Protein AF-A0A443PLD1-F1 (afdb_monomer)

Secondary structure (DSSP, 8-state):
-------------TTTTS-EEEEESTTEEEEEETTEEEEEEE--SS---HHHHHHHHHHHHHHHHHHHHHHHH---SEEEEEEEETTEEEEEEE--THHHHHHHHHHHHHHHHHT-TTS-TTSPP--HHHHHHHHHHHHHH-

Solvent-accessible surface area (backbone atoms only — not comparable to full-atom values): 8640 Å² total; per-residue (Å²): 136,88,82,84,82,76,75,80,76,77,71,76,62,88,69,82,65,67,51,43,38,43,31,43,46,94,38,39,47,41,30,33,41,76,94,38,77,80,44,79,46,73,64,57,96,65,95,73,60,74,70,56,55,58,50,49,51,52,53,54,59,65,42,44,60,53,53,50,58,44,61,77,74,43,88,65,45,65,42,77,63,74,36,74,58,92,93,46,41,30,27,32,34,45,62,74,62,24,62,60,52,38,52,53,53,49,48,54,56,52,49,58,48,69,68,34,90,86,52,62,87,92,59,83,91,79,53,67,69,56,56,52,49,52,53,52,42,44,76,70,36,110

Radius of gyration: 21.54 Å; Cα contacts (8 Å, |Δi|>4): 150; chains: 1; bounding box: 53×46×58 Å

Sequence (142 aa):
MEGHHDKKDHFPNPNLLKENLVRIAEYGKYSIRNDIPIYEAEVSSALKKEEAVHQHQFILHAALDIVQDLAWTTSAMFLKAVDRFNDLVVSAYVTADGIKSFFQEVHELYIKILLNPLYLPGSRITSSHFDTKVRALARKYL

InterPro domains:
  IPR006722 Trafficking protein particle complex subunit 2 [PF04628] (33-100)
  IPR006722 Trafficking protein particle complex subunit 2 [PTHR12403] (33-142)
  IPR011012 Longin-like domain superfamily [SSF64356] (33-142)

Nearest PDB structures (foldseek):
  2j3w-assembly1_C  TM=3.993E-01  e=5.120E-08  Mus musculus
  7u05-assembly1_k  TM=4.076E-01  e=5.341E-06  Saccharomyces cerevisiae
  6os9-assembly1_R  TM=2.434E-01  e=3.716E+00  Homo sapiens

Organism: NCBI:txid337451

Mean predicted aligned error: 13.28 Å

Structure (mmCIF, N/CA/C/O backbone):
data_AF-A0A443PLD1-F1
#
_entry.id   AF-A0A443PLD1-F1
#
loop_
_atom_site.group_PDB
_atom_site.id
_atom_site.type_symbol
_atom_site.label_atom_id
_atom_site.label_alt_id
_atom_site.label_comp_id
_atom_site.label_asym_id
_atom_site.label_entity_id
_atom_site.label_seq_id
_atom_site.pdbx_PDB_ins_code
_atom_site.Cartn_x
_atom_site.Cartn_y
_atom_site.Cartn_z
_atom_site.occupancy
_atom_site.B_iso_or_equiv
_atom_site.auth_seq_id
_atom_site.auth_comp_id
_atom_site.auth_asym_id
_atom_site.auth_atom_id
_atom_site.pdbx_PDB_model_num
ATOM 1 N N . MET A 1 1 ? 25.943 -35.795 5.001 1.00 42.41 1 MET A N 1
ATOM 2 C CA . MET A 1 1 ? 26.355 -34.893 3.910 1.00 42.41 1 MET A CA 1
ATOM 3 C C . MET A 1 1 ? 25.308 -33.806 3.836 1.00 42.41 1 MET A C 1
ATOM 5 O O . MET A 1 1 ? 24.183 -34.075 3.438 1.00 42.41 1 MET A O 1
ATOM 9 N N . GLU A 1 2 ? 25.661 -32.654 4.399 1.00 37.06 2 GLU A N 1
ATOM 10 C CA . GLU A 1 2 ? 24.916 -31.398 4.312 1.00 37.06 2 GLU A CA 1
ATOM 11 C C . GLU A 1 2 ? 24.764 -30.925 2.861 1.00 37.06 2 GLU A C 1
ATOM 13 O O . GLU A 1 2 ? 25.540 -31.318 1.990 1.00 37.06 2 GLU A O 1
ATOM 18 N N . GLY A 1 3 ? 23.797 -30.033 2.638 1.00 38.75 3 GLY A N 1
ATOM 19 C CA . GLY A 1 3 ? 23.617 -29.318 1.376 1.00 38.75 3 GLY A CA 1
ATOM 20 C C . GLY A 1 3 ? 22.186 -28.802 1.206 1.00 38.75 3 GLY A C 1
ATOM 21 O O . GLY A 1 3 ? 21.437 -29.336 0.403 1.00 38.75 3 GLY A O 1
ATOM 22 N N . HIS A 1 4 ? 21.707 -27.933 2.098 1.00 46.62 4 HIS A N 1
ATOM 23 C CA . HIS A 1 4 ? 21.540 -26.505 1.784 1.00 46.62 4 HIS A CA 1
ATOM 24 C C . HIS A 1 4 ? 20.529 -26.244 0.644 1.00 46.62 4 HIS A C 1
ATOM 26 O O . HIS A 1 4 ? 20.900 -25.949 -0.487 1.00 46.62 4 HIS A O 1
ATOM 32 N N . HIS A 1 5 ? 19.231 -26.327 0.956 1.00 43.91 5 HIS A N 1
ATOM 33 C CA . HIS A 1 5 ? 18.221 -25.582 0.203 1.00 43.91 5 HIS A CA 1
ATOM 34 C C . HIS A 1 5 ? 17.988 -24.265 0.936 1.00 43.91 5 HIS A C 1
ATOM 36 O O . HIS A 1 5 ? 17.290 -24.193 1.947 1.00 43.91 5 HIS A O 1
ATOM 42 N N . ASP A 1 6 ? 18.703 -23.277 0.415 1.00 43.78 6 ASP A N 1
ATOM 43 C CA . ASP A 1 6 ? 18.738 -21.870 0.763 1.00 43.78 6 ASP A CA 1
ATOM 44 C C . ASP A 1 6 ? 17.333 -21.338 1.073 1.00 43.78 6 ASP A C 1
ATOM 46 O O . ASP A 1 6 ? 16.449 -21.256 0.207 1.00 43.78 6 ASP A O 1
ATOM 50 N N . LYS A 1 7 ? 17.120 -21.018 2.353 1.00 44.50 7 LYS A N 1
ATOM 51 C CA . LYS A 1 7 ? 16.025 -20.158 2.775 1.00 44.50 7 LYS A CA 1
ATOM 52 C C . LYS A 1 7 ? 16.283 -18.846 2.055 1.00 44.50 7 LYS A C 1
ATOM 54 O O . LYS A 1 7 ? 17.270 -18.185 2.338 1.00 44.50 7 LYS A O 1
ATOM 59 N N . LYS A 1 8 ? 15.418 -18.476 1.110 1.00 41.53 8 LYS A N 1
ATOM 60 C CA . LYS A 1 8 ? 15.400 -17.101 0.617 1.00 41.53 8 LYS A CA 1
ATOM 61 C C . LYS A 1 8 ? 15.067 -16.233 1.815 1.00 41.53 8 LYS A C 1
ATOM 63 O O . LYS A 1 8 ? 13.893 -16.098 2.157 1.00 41.53 8 LYS A O 1
ATOM 68 N N . ASP A 1 9 ? 16.109 -15.726 2.458 1.00 41.91 9 ASP A N 1
ATOM 69 C CA . ASP A 1 9 ? 16.033 -14.706 3.477 1.00 41.91 9 ASP A CA 1
ATOM 70 C C . ASP A 1 9 ? 15.216 -13.571 2.874 1.00 41.91 9 ASP A C 1
ATOM 72 O O . ASP A 1 9 ? 15.643 -12.842 1.973 1.00 41.91 9 ASP A O 1
ATOM 76 N N . HIS A 1 10 ? 13.962 -13.507 3.308 1.00 48.19 10 HIS A N 1
ATOM 77 C CA . HIS A 1 10 ? 13.072 -12.407 3.025 1.00 48.19 10 HIS A CA 1
ATOM 78 C C . HIS A 1 10 ? 13.600 -11.256 3.873 1.00 48.19 10 HIS A C 1
ATOM 80 O O . HIS A 1 10 ? 13.137 -11.025 4.985 1.00 48.19 10 HIS A O 1
ATOM 86 N N . PHE A 1 11 ? 14.664 -10.606 3.396 1.00 38.00 11 PHE A N 1
ATOM 87 C CA . PHE A 1 11 ? 15.160 -9.395 4.023 1.00 38.00 11 PHE A CA 1
ATOM 88 C C . PHE A 1 11 ? 13.989 -8.416 4.074 1.00 38.00 11 PHE A C 1
ATOM 90 O O . PHE A 1 11 ? 13.444 -8.083 3.013 1.00 38.00 11 PHE A O 1
ATOM 97 N N . PRO A 1 12 ? 13.573 -7.961 5.266 1.00 44.62 12 PRO A N 1
ATOM 98 C CA . PRO A 1 12 ? 12.539 -6.963 5.337 1.00 44.62 12 PRO A CA 1
ATOM 99 C C . PRO A 1 12 ? 13.081 -5.706 4.651 1.00 44.62 12 PRO A C 1
ATOM 101 O O . PRO A 1 12 ? 14.088 -5.144 5.075 1.00 44.62 12 PRO A O 1
ATOM 104 N N . ASN A 1 13 ? 12.447 -5.277 3.557 1.00 39.28 13 ASN A N 1
ATOM 105 C CA . ASN A 1 13 ? 12.657 -3.958 2.973 1.00 39.28 13 ASN A CA 1
ATOM 106 C C . ASN A 1 13 ? 12.520 -2.887 4.080 1.00 39.28 13 ASN A C 1
ATOM 108 O O . ASN A 1 13 ? 11.411 -2.635 4.555 1.00 39.28 13 ASN A O 1
ATOM 112 N N . PRO A 1 14 ? 13.603 -2.196 4.465 1.00 41.91 14 PRO A N 1
ATOM 113 C CA . PRO A 1 14 ? 13.593 -1.248 5.581 1.00 41.91 14 PRO A CA 1
ATOM 114 C C . PRO A 1 14 ? 12.703 -0.009 5.346 1.00 41.91 14 PRO A C 1
ATOM 116 O O . PRO A 1 14 ? 12.620 0.869 6.205 1.00 41.91 14 PRO A O 1
ATOM 119 N N . ASN A 1 15 ? 12.030 0.088 4.193 1.00 40.03 15 ASN A N 1
ATOM 120 C CA . ASN A 1 15 ? 11.056 1.131 3.885 1.00 40.03 15 ASN A CA 1
ATOM 121 C C . ASN A 1 15 ? 9.586 0.720 4.093 1.00 40.03 15 ASN A C 1
ATOM 123 O O . ASN A 1 15 ? 8.743 1.610 4.125 1.00 40.03 15 ASN A O 1
ATOM 127 N N . LEU A 1 16 ? 9.263 -0.564 4.311 1.00 45.31 16 LEU A N 1
ATOM 128 C CA . LEU A 1 16 ? 7.866 -1.017 4.469 1.00 45.31 16 LEU A CA 1
ATOM 129 C C . LEU A 1 16 ? 7.216 -0.657 5.819 1.00 45.31 16 LEU A C 1
ATOM 131 O O . LEU A 1 16 ? 6.037 -0.918 6.017 1.00 45.31 16 LEU A O 1
ATOM 135 N N . LEU A 1 17 ? 7.963 -0.047 6.740 1.00 43.44 17 LEU A N 1
ATOM 136 C CA . LEU A 1 17 ? 7.485 0.294 8.085 1.00 43.44 17 LEU A CA 1
ATOM 137 C C . LEU A 1 17 ? 7.005 1.742 8.238 1.00 43.44 17 LEU A C 1
ATOM 139 O O . LEU A 1 17 ? 6.644 2.152 9.338 1.00 43.44 17 LEU A O 1
ATOM 143 N N . LYS A 1 18 ? 7.054 2.567 7.185 1.00 45.06 18 LYS A N 1
ATOM 144 C CA . LYS A 1 18 ? 7.042 4.017 7.420 1.00 45.06 18 LYS A CA 1
ATOM 145 C C . LYS A 1 18 ? 5.671 4.643 7.635 1.00 45.06 18 LYS A C 1
ATOM 147 O O . LYS A 1 18 ? 5.636 5.689 8.275 1.00 45.06 18 LYS A O 1
ATOM 152 N N . GLU A 1 19 ? 4.562 4.047 7.197 1.00 49.12 19 GLU A N 1
ATOM 153 C CA . GLU A 1 19 ? 3.220 4.614 7.404 1.00 49.12 19 GLU A CA 1
ATOM 154 C C . GLU A 1 19 ? 2.153 3.503 7.396 1.00 49.12 19 GLU A C 1
ATOM 156 O O . GLU A 1 19 ? 1.750 3.041 6.337 1.00 49.12 19 GLU A O 1
ATOM 161 N N . ASN A 1 20 ? 1.678 3.057 8.563 1.00 47.78 20 ASN A N 1
ATOM 162 C CA . ASN A 1 20 ? 0.583 2.082 8.653 1.00 47.78 20 ASN A CA 1
ATOM 163 C C . ASN A 1 20 ? -0.678 2.781 9.182 1.00 47.78 20 ASN A C 1
ATOM 165 O O . ASN A 1 20 ? -0.810 3.057 10.374 1.00 47.78 20 ASN A O 1
ATOM 169 N N . LEU A 1 21 ? -1.646 3.059 8.305 1.00 50.34 21 LEU A N 1
ATOM 170 C CA . LEU A 1 21 ? -2.937 3.618 8.706 1.00 50.34 21 LEU A CA 1
ATOM 171 C C . LEU A 1 21 ? -3.856 2.502 9.248 1.00 50.34 21 LEU A C 1
ATOM 173 O O . LEU A 1 21 ? -4.720 1.967 8.553 1.00 50.34 21 LEU A O 1
ATOM 177 N N . VAL A 1 22 ? -3.688 2.124 10.515 1.00 52.25 22 VAL A N 1
ATOM 178 C CA . VAL A 1 22 ? -4.526 1.088 11.148 1.00 52.25 22 VAL A CA 1
ATOM 179 C C . VAL A 1 22 ? -5.913 1.641 11.499 1.00 52.25 22 VAL A C 1
ATOM 181 O O . VAL A 1 22 ? -6.044 2.503 12.361 1.00 52.25 22 VAL A O 1
ATOM 184 N N . ARG A 1 23 ? -6.979 1.120 10.874 1.00 49.34 23 ARG A N 1
ATOM 185 C CA . ARG A 1 23 ? -8.367 1.558 11.106 1.00 49.34 23 ARG A CA 1
ATOM 186 C C . ARG A 1 23 ? -9.191 0.485 11.825 1.00 49.34 23 ARG A C 1
ATOM 188 O O . ARG A 1 23 ? -9.719 -0.424 11.187 1.00 49.34 23 ARG A O 1
ATOM 195 N N . ILE A 1 24 ? -9.438 0.661 13.119 1.00 50.22 24 ILE A N 1
ATOM 196 C CA . ILE A 1 24 ? -10.399 -0.184 13.848 1.00 50.22 24 ILE A CA 1
ATOM 197 C C . ILE A 1 24 ? -11.853 0.060 13.391 1.00 50.22 24 ILE A C 1
ATOM 199 O O . ILE A 1 24 ? -12.203 1.124 12.882 1.00 50.22 24 ILE A O 1
ATOM 203 N N . ALA A 1 25 ? -12.680 -0.989 13.489 1.00 41.31 25 ALA A N 1
ATOM 204 C CA . ALA A 1 25 ? -14.092 -1.039 13.112 1.00 41.31 25 ALA A CA 1
ATOM 205 C C . ALA A 1 25 ? -14.950 0.096 13.667 1.00 41.31 25 ALA A C 1
ATOM 207 O O . ALA A 1 25 ? -14.651 0.642 14.722 1.00 41.31 25 ALA A O 1
ATOM 208 N N . GLU A 1 26 ? -16.037 0.344 12.918 1.00 44.97 26 GLU A N 1
ATOM 209 C CA . GLU A 1 26 ? -17.290 1.104 13.134 1.00 44.97 26 GLU A CA 1
ATOM 210 C C . GLU A 1 26 ? -17.291 2.388 13.982 1.00 44.97 26 GLU A C 1
ATOM 212 O O . GLU A 1 26 ? -17.991 3.327 13.614 1.00 44.97 26 GLU A O 1
ATOM 217 N N . TYR A 1 27 ? -16.491 2.488 15.038 1.00 50.66 27 TYR A N 1
ATOM 218 C CA . TYR A 1 27 ? -16.567 3.511 16.071 1.00 50.66 27 TYR A CA 1
ATOM 219 C C . TYR A 1 27 ? -15.258 4.270 16.313 1.00 50.66 27 TYR A C 1
ATOM 221 O O . TYR A 1 27 ? -15.294 5.233 17.066 1.00 50.66 27 TYR A O 1
ATOM 229 N N . GLY A 1 28 ? -14.126 3.908 15.695 1.00 56.59 28 GLY A N 1
ATOM 230 C CA . GLY A 1 28 ? -12.839 4.581 15.929 1.00 56.59 28 GLY A CA 1
ATOM 231 C C . GLY A 1 28 ? -11.960 4.685 14.681 1.00 56.59 28 GLY A C 1
ATOM 232 O O . GLY A 1 28 ? -11.801 3.721 13.941 1.00 56.59 28 GLY A O 1
ATOM 233 N N . LYS A 1 29 ? -11.375 5.854 14.411 1.00 61.84 29 LYS A N 1
ATOM 234 C CA . LYS A 1 29 ? -10.354 6.043 13.369 1.00 61.84 29 LYS A CA 1
ATOM 235 C C . LYS A 1 29 ? -9.024 6.339 14.037 1.00 61.84 29 LYS A C 1
ATOM 237 O O . LYS A 1 29 ? -8.911 7.351 14.718 1.00 61.84 29 LYS A O 1
ATOM 242 N N . TYR A 1 30 ? -8.038 5.492 13.778 1.00 65.75 30 TYR A N 1
ATOM 243 C CA . TYR A 1 30 ? -6.684 5.657 14.278 1.00 65.75 30 TYR A CA 1
ATOM 244 C C . TYR A 1 30 ? -5.725 5.773 13.094 1.00 65.75 30 TYR A C 1
ATOM 246 O O . TYR A 1 30 ? -5.963 5.231 12.014 1.00 65.75 30 TYR A O 1
ATOM 254 N N . SER A 1 31 ? -4.672 6.557 13.265 1.00 61.62 31 SER A N 1
ATOM 255 C CA . SER A 1 31 ? -3.571 6.640 12.315 1.00 61.62 31 SER A CA 1
ATOM 256 C C . SER A 1 31 ? -2.291 6.451 13.090 1.00 61.62 31 SER A C 1
ATOM 258 O O . SER A 1 31 ? -2.073 7.178 14.054 1.00 61.62 31 SER A O 1
ATOM 260 N N . ILE A 1 32 ? -1.450 5.507 12.676 1.00 66.69 32 ILE A N 1
ATOM 261 C CA . ILE A 1 32 ? -0.221 5.164 13.387 1.00 66.69 32 ILE A CA 1
ATOM 262 C C . ILE A 1 32 ? 0.965 5.401 12.452 1.00 66.69 32 ILE A C 1
ATOM 264 O O . ILE A 1 32 ? 0.948 5.052 11.273 1.00 66.69 32 ILE A O 1
ATOM 268 N N . ARG A 1 33 ? 2.012 6.036 12.972 1.00 64.62 33 ARG A N 1
ATOM 269 C CA . ARG A 1 33 ? 3.286 6.202 12.272 1.00 64.62 33 ARG A CA 1
ATOM 270 C C . ARG A 1 33 ? 4.403 5.841 13.237 1.00 64.62 33 ARG A C 1
ATOM 272 O O . ARG A 1 33 ? 4.521 6.484 14.272 1.00 64.62 33 ARG A O 1
ATOM 279 N N . ASN A 1 34 ? 5.233 4.861 12.877 1.00 67.50 34 ASN A N 1
ATOM 280 C CA . ASN A 1 34 ? 6.319 4.357 13.729 1.00 67.50 34 ASN A CA 1
ATOM 281 C C . ASN A 1 34 ? 5.830 4.019 15.151 1.00 67.50 34 ASN A C 1
ATOM 283 O O . ASN A 1 34 ? 6.360 4.550 16.122 1.00 67.50 34 ASN A O 1
ATOM 287 N N . ASP A 1 35 ? 4.755 3.234 15.254 1.00 67.06 35 ASP A N 1
ATOM 288 C CA . ASP A 1 35 ? 4.121 2.826 16.522 1.00 67.06 35 ASP A CA 1
ATOM 289 C C . ASP A 1 35 ? 3.549 3.972 17.379 1.00 67.06 35 ASP A C 1
ATOM 291 O O . ASP A 1 35 ? 3.055 3.748 18.483 1.00 67.06 35 ASP A O 1
ATOM 295 N N . ILE A 1 36 ? 3.553 5.204 16.860 1.00 69.44 36 ILE A N 1
ATOM 296 C CA . ILE A 1 36 ? 3.002 6.384 17.525 1.00 69.44 36 ILE A CA 1
ATOM 297 C C . ILE A 1 36 ? 1.645 6.718 16.890 1.00 69.44 36 ILE A C 1
ATOM 299 O O . ILE A 1 36 ? 1.586 6.949 15.674 1.00 69.44 36 ILE A O 1
ATOM 303 N N . PRO A 1 37 ? 0.548 6.781 17.666 1.00 69.31 37 PRO A N 1
ATOM 304 C CA . PRO A 1 37 ? -0.721 7.283 17.160 1.00 69.31 37 PRO A CA 1
ATOM 305 C C . PRO A 1 37 ? -0.591 8.778 16.835 1.00 69.31 37 PRO A C 1
ATOM 307 O O . PRO A 1 37 ? -0.219 9.591 17.678 1.00 69.31 37 PRO A O 1
ATOM 310 N N . ILE A 1 38 ? -0.877 9.145 15.587 1.00 72.44 38 ILE A N 1
ATOM 311 C CA . ILE A 1 38 ? -0.833 10.529 15.087 1.00 72.44 38 ILE A CA 1
ATOM 312 C C . ILE A 1 38 ? -2.226 11.153 14.944 1.00 72.44 38 ILE A C 1
ATOM 314 O O . ILE A 1 38 ? -2.344 12.365 14.785 1.00 72.44 38 ILE A O 1
ATOM 318 N N . TYR A 1 39 ? -3.279 10.335 14.970 1.00 73.38 39 TYR A N 1
ATOM 319 C CA . TYR A 1 39 ? -4.667 10.787 14.950 1.00 73.38 39 TYR A CA 1
ATOM 320 C C . TYR A 1 39 ? -5.570 9.725 15.564 1.00 73.38 39 TYR A C 1
ATOM 322 O O . TYR A 1 39 ? -5.427 8.545 15.241 1.00 73.38 39 TYR A O 1
ATOM 330 N N . GLU A 1 40 ? -6.522 10.167 16.380 1.00 73.00 40 GLU A N 1
ATOM 331 C CA . GLU A 1 40 ? -7.545 9.335 17.004 1.00 73.00 40 GLU A CA 1
ATOM 332 C C . GLU A 1 40 ? -8.885 10.069 16.930 1.00 73.00 40 GLU A C 1
ATOM 334 O O . GLU A 1 40 ? -8.966 11.264 17.222 1.00 73.00 40 GLU A O 1
ATOM 339 N N . ALA A 1 41 ? -9.943 9.377 16.521 1.00 73.19 41 ALA A N 1
ATOM 340 C CA . ALA A 1 41 ? -11.294 9.918 16.570 1.00 73.19 41 ALA A CA 1
ATOM 341 C C . ALA A 1 41 ? -12.314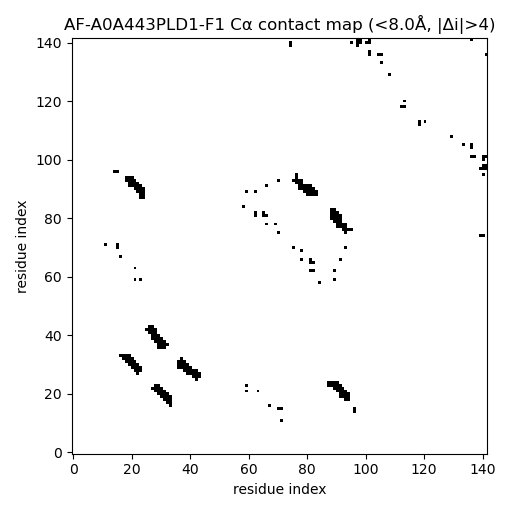 8.822 16.830 1.00 73.19 41 ALA A C 1
ATOM 343 O O . ALA A 1 41 ? -12.364 7.835 16.096 1.00 73.19 41 ALA A O 1
ATOM 344 N N . GLU A 1 42 ? -13.178 9.039 17.815 1.00 72.75 42 GLU A N 1
ATOM 345 C CA . GLU A 1 42 ? -14.324 8.178 18.069 1.00 72.75 42 GLU A CA 1
ATOM 346 C C . GLU A 1 42 ? -15.547 8.672 17.285 1.00 72.75 42 GLU A C 1
ATOM 348 O O . GLU A 1 42 ? -15.926 9.841 17.324 1.00 72.75 42 GLU A O 1
ATOM 353 N N . VAL A 1 43 ? -16.175 7.762 16.548 1.00 66.94 43 VAL A N 1
ATOM 354 C CA . VAL A 1 43 ? -17.412 7.953 15.783 1.00 66.94 43 VAL A CA 1
ATOM 355 C C . VAL A 1 43 ? -18.545 7.224 16.510 1.00 66.94 43 VAL A C 1
ATOM 357 O O . VAL A 1 43 ? -19.313 6.468 15.922 1.00 66.94 43 VAL A O 1
ATOM 360 N N . SER A 1 44 ? -18.625 7.399 17.828 1.00 59.16 44 SER A N 1
ATOM 361 C CA . SER A 1 44 ? -19.724 6.878 18.636 1.00 59.16 44 SER A CA 1
ATOM 362 C C . SER A 1 44 ? -20.448 8.030 19.326 1.00 59.16 44 SER A C 1
ATOM 364 O O . SER A 1 44 ? -19.829 8.956 19.841 1.00 59.16 44 SER A O 1
ATOM 366 N N . SER A 1 45 ? -21.779 7.984 19.328 1.00 52.81 45 SER A N 1
ATOM 367 C CA . SER A 1 45 ? -22.625 8.940 20.052 1.00 52.81 45 SER A CA 1
ATOM 368 C C . SER A 1 45 ? -22.702 8.644 21.555 1.00 52.81 45 SER A C 1
ATOM 370 O O . SER A 1 45 ? -23.411 9.337 22.282 1.00 52.81 45 SER A O 1
ATOM 372 N N . ALA A 1 46 ? -22.040 7.582 22.022 1.00 54.00 46 ALA A N 1
ATOM 373 C CA . ALA A 1 46 ? -22.108 7.132 23.399 1.00 54.00 46 ALA A CA 1
ATOM 374 C C . ALA A 1 46 ? -20.928 7.708 24.181 1.00 54.00 46 ALA A C 1
ATOM 376 O O . ALA A 1 46 ? -19.779 7.385 23.903 1.00 54.00 46 ALA A O 1
ATOM 377 N N . LEU A 1 47 ? -21.233 8.530 25.188 1.00 52.12 47 LEU A N 1
ATOM 378 C CA . LEU A 1 47 ? -20.296 8.957 26.227 1.00 52.12 47 LEU A CA 1
ATOM 379 C C . LEU A 1 47 ? -19.653 7.711 26.860 1.00 52.12 47 LEU A C 1
ATOM 381 O O . LEU A 1 47 ? -20.248 7.098 27.749 1.00 52.12 47 LEU A O 1
ATOM 385 N N . LYS A 1 48 ? -18.475 7.290 26.396 1.00 54.91 48 LYS A N 1
ATOM 386 C CA . LYS A 1 48 ? -17.730 6.187 27.007 1.00 54.91 48 LYS A CA 1
ATOM 387 C C . LYS A 1 48 ? -16.471 6.710 27.692 1.00 54.91 48 LYS A C 1
ATOM 389 O O . LYS A 1 48 ? -15.770 7.578 27.193 1.00 54.91 48 LYS A O 1
ATOM 394 N N . LYS A 1 49 ? -16.301 6.199 28.913 1.00 58.88 49 LYS A N 1
ATOM 395 C CA . LYS A 1 49 ? -15.286 6.521 29.924 1.00 58.88 49 LYS A CA 1
ATOM 396 C C . LYS A 1 49 ? -13.863 6.305 29.396 1.00 58.88 49 LYS A C 1
ATOM 398 O O . LYS A 1 49 ? -13.657 5.380 28.618 1.00 58.88 49 LYS A O 1
ATOM 403 N N . GLU A 1 50 ? -12.897 7.057 29.937 1.00 62.34 50 GLU A N 1
ATOM 404 C CA . GLU A 1 50 ? -11.434 6.896 29.744 1.00 62.34 50 GLU A CA 1
ATOM 405 C C . GLU A 1 50 ? -10.950 5.434 29.733 1.00 62.34 50 GLU A C 1
ATOM 407 O O . GLU A 1 50 ? -10.033 5.079 29.002 1.00 62.34 50 GLU A O 1
ATOM 412 N N . GLU A 1 51 ? -11.597 4.557 30.499 1.00 62.78 51 GLU A N 1
ATOM 413 C CA . GLU A 1 51 ? -11.285 3.126 30.572 1.00 62.78 51 GLU A CA 1
ATOM 414 C C . GLU A 1 51 ? -11.393 2.402 29.213 1.00 62.78 51 GLU A C 1
ATOM 416 O O . GLU A 1 51 ? -10.596 1.511 28.918 1.00 62.78 51 GLU A O 1
ATOM 421 N N . ALA A 1 52 ? -12.318 2.827 28.342 1.00 70.06 52 ALA A N 1
ATOM 422 C CA . ALA A 1 52 ? -12.449 2.284 26.989 1.00 70.06 52 ALA A CA 1
ATOM 423 C C . ALA A 1 52 ? -11.271 2.687 26.089 1.00 70.06 52 ALA A C 1
ATOM 425 O O . ALA A 1 52 ? -10.862 1.908 25.232 1.00 70.06 52 ALA A O 1
ATOM 426 N N . VAL A 1 53 ? -10.683 3.867 26.313 1.00 72.12 53 VAL A N 1
ATOM 427 C CA . VAL A 1 53 ? -9.550 4.372 25.525 1.00 72.12 53 VAL A CA 1
ATOM 428 C C . VAL A 1 53 ? -8.320 3.494 25.740 1.00 72.12 53 VAL A C 1
ATOM 430 O O . VAL A 1 53 ? -7.701 3.052 24.774 1.00 72.12 53 VAL A O 1
ATOM 433 N N . HIS A 1 54 ? -8.007 3.154 26.993 1.00 77.38 54 HIS A N 1
ATOM 434 C CA . HIS A 1 54 ? -6.889 2.258 27.306 1.00 77.38 54 HIS A CA 1
ATOM 435 C C . HIS A 1 54 ? -7.092 0.852 26.736 1.00 77.38 54 HIS A C 1
ATOM 437 O O . HIS A 1 54 ? -6.148 0.232 26.242 1.00 77.38 54 HIS A O 1
ATOM 443 N N . GLN A 1 55 ? -8.332 0.361 26.749 1.00 82.38 55 GLN A N 1
ATOM 444 C CA . GLN A 1 55 ? -8.667 -0.916 26.133 1.00 82.38 55 GLN A CA 1
ATOM 445 C C . GLN A 1 55 ? -8.472 -0.879 24.610 1.00 82.38 55 GLN A C 1
ATOM 447 O O . GLN A 1 55 ? -7.873 -1.797 24.050 1.00 82.38 55 GLN A O 1
ATOM 452 N N . HIS A 1 56 ? -8.936 0.178 23.938 1.00 78.44 56 HIS A N 1
ATOM 453 C CA . HIS A 1 56 ? -8.732 0.352 22.500 1.00 78.44 56 HIS A CA 1
ATOM 454 C C . HIS A 1 56 ? -7.246 0.429 22.151 1.00 78.44 56 HIS A C 1
ATOM 456 O O . HIS A 1 56 ? -6.815 -0.226 21.205 1.00 78.44 56 HIS A O 1
ATOM 462 N N . GLN A 1 57 ? -6.455 1.161 22.939 1.00 78.88 57 GLN A N 1
ATOM 463 C CA . GLN A 1 57 ? -5.009 1.260 22.754 1.00 78.88 57 GLN A CA 1
ATOM 464 C C . GLN A 1 57 ? -4.327 -0.112 22.836 1.00 78.88 57 GLN A C 1
ATOM 466 O O . GLN A 1 57 ? -3.485 -0.430 21.998 1.00 78.88 57 GLN A O 1
ATOM 471 N N . PHE A 1 58 ? -4.717 -0.948 23.801 1.00 84.69 58 PHE A N 1
ATOM 472 C CA . PHE A 1 58 ? -4.180 -2.302 23.930 1.00 84.69 58 PHE A CA 1
ATOM 473 C C . PHE A 1 58 ? -4.528 -3.180 22.719 1.00 84.69 58 PHE A C 1
ATOM 475 O O . PHE A 1 58 ? -3.653 -3.842 22.165 1.00 84.69 58 PHE A O 1
ATOM 482 N N . ILE A 1 59 ? -5.788 -3.144 22.270 1.00 85.19 59 ILE A N 1
ATOM 483 C CA . ILE A 1 59 ? -6.249 -3.912 21.102 1.00 85.19 59 ILE A CA 1
ATOM 484 C C . ILE A 1 59 ? -5.528 -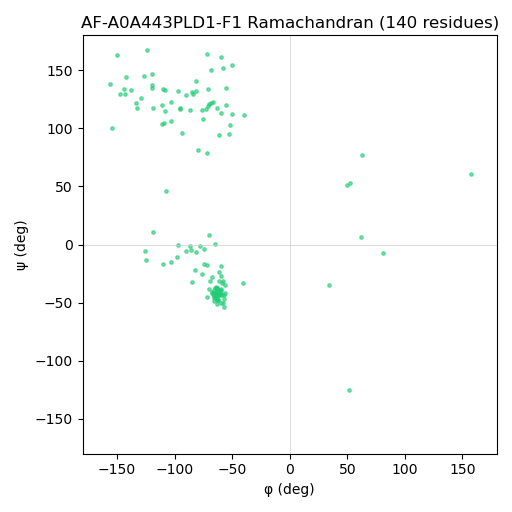3.448 19.826 1.00 85.19 59 ILE A C 1
ATOM 486 O O . ILE A 1 59 ? -5.086 -4.277 19.036 1.00 85.19 59 ILE A O 1
ATOM 490 N N . LEU A 1 60 ? -5.368 -2.132 19.635 1.00 80.25 60 LEU A N 1
ATOM 491 C CA . LEU A 1 60 ? -4.618 -1.555 18.512 1.00 80.25 60 LEU A CA 1
ATOM 492 C C . LEU A 1 60 ? -3.181 -2.060 18.477 1.00 80.25 60 LEU A C 1
ATOM 494 O O . LEU A 1 60 ? -2.691 -2.440 17.417 1.00 80.25 60 LEU A O 1
ATOM 498 N N . HIS A 1 61 ? -2.519 -2.041 19.632 1.00 80.81 61 HIS A N 1
ATOM 499 C CA . HIS A 1 61 ? -1.127 -2.444 19.739 1.00 80.81 61 HIS A CA 1
ATOM 500 C C . HIS A 1 61 ? -0.958 -3.941 19.458 1.00 80.81 61 HIS A C 1
ATOM 502 O O . HIS A 1 61 ? -0.082 -4.316 18.689 1.00 80.81 61 HIS A O 1
ATOM 508 N N . ALA A 1 62 ? -1.847 -4.786 19.991 1.00 86.81 62 ALA A N 1
ATOM 509 C CA . ALA A 1 62 ? -1.826 -6.227 19.738 1.00 86.81 62 ALA A CA 1
ATOM 510 C C . ALA A 1 62 ? -2.071 -6.579 18.258 1.00 86.81 62 ALA A C 1
ATOM 512 O O . ALA A 1 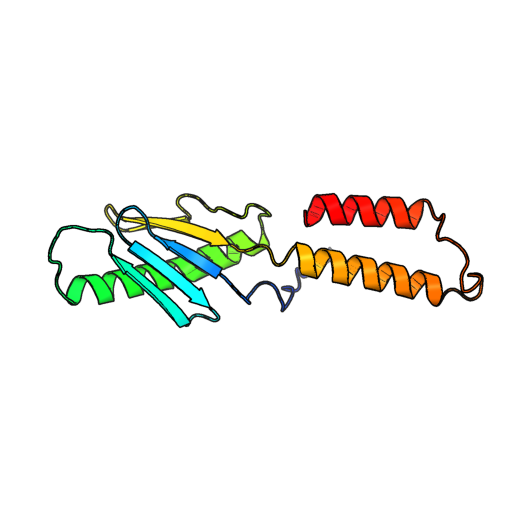62 ? -1.448 -7.493 17.722 1.00 86.81 62 ALA A O 1
ATOM 513 N N . ALA A 1 63 ? -2.947 -5.837 17.576 1.00 85.31 63 ALA A N 1
ATOM 514 C CA . ALA A 1 63 ? -3.238 -6.067 16.164 1.00 85.31 63 ALA A CA 1
ATOM 515 C C . ALA A 1 63 ? -2.119 -5.586 15.219 1.00 85.31 63 ALA A C 1
ATOM 517 O O . ALA A 1 63 ? -2.102 -5.974 14.048 1.00 85.31 63 ALA A O 1
ATOM 518 N N . LEU A 1 64 ? -1.198 -4.738 15.692 1.00 81.88 64 LEU A N 1
ATOM 519 C CA . LEU A 1 64 ? -0.170 -4.125 14.851 1.00 81.88 64 LEU A CA 1
ATOM 520 C C . LEU A 1 64 ? 0.824 -5.153 14.302 1.00 81.88 64 LEU A C 1
ATOM 522 O O . LEU A 1 64 ? 1.159 -5.091 13.120 1.00 81.88 64 LEU A O 1
ATOM 526 N N . ASP A 1 65 ? 1.209 -6.136 1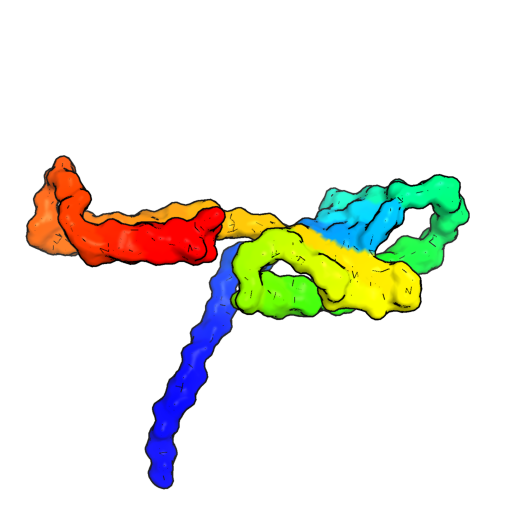5.115 1.00 82.19 65 ASP A N 1
ATOM 527 C CA . ASP A 1 65 ? 2.100 -7.224 14.696 1.00 82.19 65 ASP A CA 1
ATOM 528 C C . ASP A 1 65 ? 1.486 -8.028 13.538 1.00 82.19 65 ASP A C 1
ATOM 530 O O . ASP A 1 65 ? 2.140 -8.303 12.531 1.00 82.19 65 ASP A O 1
ATOM 534 N N . ILE A 1 66 ? 0.182 -8.313 13.620 1.00 86.19 66 ILE A N 1
ATOM 535 C CA . ILE A 1 66 ? -0.557 -9.040 12.578 1.00 86.19 66 ILE A CA 1
ATOM 536 C C . ILE A 1 66 ? -0.620 -8.216 11.286 1.00 86.19 66 ILE A C 1
ATOM 538 O O . ILE A 1 66 ? -0.410 -8.743 10.191 1.00 86.19 66 ILE A O 1
ATOM 542 N N . VAL A 1 67 ? -0.907 -6.913 11.392 1.00 82.25 67 VAL A N 1
ATOM 543 C CA . VAL A 1 67 ? -0.913 -5.998 10.237 1.00 82.25 67 VAL A CA 1
ATOM 544 C C . VAL A 1 67 ? 0.459 -5.967 9.576 1.00 82.25 67 VAL A C 1
ATOM 546 O O . VAL A 1 67 ? 0.531 -5.975 8.346 1.00 82.25 67 VAL A O 1
ATOM 549 N N . GLN A 1 68 ? 1.530 -5.968 10.371 1.00 75.88 68 GLN A N 1
ATOM 550 C CA . GLN A 1 68 ? 2.890 -5.945 9.863 1.00 75.88 68 GLN A CA 1
ATOM 551 C C . GLN A 1 68 ? 3.194 -7.201 9.045 1.00 75.88 68 GLN A C 1
ATOM 553 O O . GLN A 1 68 ? 3.603 -7.081 7.892 1.00 75.88 68 GLN A O 1
ATOM 558 N N . ASP A 1 69 ? 2.924 -8.390 9.583 1.00 80.69 69 ASP A N 1
ATOM 559 C CA . ASP A 1 69 ? 3.135 -9.667 8.888 1.00 80.69 69 ASP A CA 1
ATOM 560 C C . ASP A 1 69 ? 2.310 -9.782 7.597 1.00 80.69 69 ASP A C 1
ATOM 562 O O . ASP A 1 69 ? 2.786 -10.258 6.559 1.00 80.69 69 ASP A O 1
ATOM 566 N N . LEU A 1 70 ? 1.067 -9.297 7.619 1.00 79.94 70 LEU A N 1
ATOM 567 C CA . LEU A 1 70 ? 0.221 -9.269 6.430 1.00 79.94 70 LEU A CA 1
ATOM 568 C C . LEU A 1 70 ? 0.751 -8.283 5.384 1.00 79.94 70 LEU A C 1
ATOM 570 O O . LEU A 1 70 ? 0.807 -8.630 4.205 1.00 79.94 70 LEU A O 1
ATOM 574 N N . ALA A 1 71 ? 1.214 -7.099 5.786 1.00 74.31 71 ALA A N 1
ATOM 575 C CA . ALA A 1 71 ? 1.807 -6.123 4.870 1.00 74.31 71 ALA A CA 1
ATOM 576 C C . ALA A 1 71 ? 3.046 -6.671 4.131 1.00 74.31 71 ALA A C 1
ATOM 578 O O . ALA A 1 71 ? 3.326 -6.254 3.008 1.00 74.31 71 ALA A O 1
ATOM 579 N N . TRP A 1 72 ? 3.760 -7.637 4.721 1.00 72.31 72 TRP A N 1
ATOM 580 C CA . TRP A 1 72 ? 4.876 -8.336 4.070 1.00 72.31 72 TRP A CA 1
ATOM 581 C C . TRP A 1 72 ? 4.446 -9.389 3.045 1.00 72.31 72 TRP A C 1
ATOM 583 O O . TRP A 1 72 ? 5.211 -9.720 2.138 1.00 72.31 72 TRP A O 1
ATOM 593 N N . THR A 1 73 ? 3.242 -9.941 3.181 1.00 72.38 73 THR A N 1
ATOM 594 C CA . THR A 1 73 ? 2.793 -11.111 2.408 1.00 72.38 73 THR A CA 1
ATOM 595 C C . THR A 1 73 ? 1.712 -10.790 1.384 1.00 72.38 73 THR A C 1
ATOM 597 O O . THR A 1 73 ? 1.503 -11.572 0.453 1.00 72.38 73 THR A O 1
ATOM 600 N N . THR A 1 74 ? 1.050 -9.637 1.502 1.00 69.94 74 THR A N 1
ATOM 601 C CA . THR A 1 74 ? 0.010 -9.198 0.572 1.00 69.94 74 THR A CA 1
ATOM 602 C C . THR A 1 74 ? 0.269 -7.803 0.013 1.00 69.94 74 THR A C 1
ATOM 604 O O . THR A 1 74 ? 0.752 -6.907 0.692 1.00 69.94 74 THR A O 1
ATOM 607 N N . SER A 1 75 ? -0.106 -7.611 -1.254 1.00 69.00 75 SER A N 1
ATOM 608 C CA . SER A 1 75 ? -0.123 -6.299 -1.913 1.00 69.00 75 SER A CA 1
ATOM 609 C C . SER A 1 75 ? -1.442 -5.544 -1.689 1.00 69.00 75 SER A C 1
ATOM 611 O O . SER A 1 75 ? -1.619 -4.439 -2.206 1.00 69.00 75 SER A O 1
ATOM 613 N N . ALA A 1 76 ? -2.408 -6.141 -0.982 1.00 71.12 76 ALA A N 1
ATOM 614 C CA . ALA A 1 76 ? -3.690 -5.507 -0.714 1.00 71.12 76 ALA A CA 1
ATOM 615 C C . ALA A 1 76 ? -3.515 -4.313 0.240 1.00 71.12 76 ALA A C 1
ATOM 617 O O . ALA A 1 76 ? -3.079 -4.475 1.374 1.00 71.12 76 ALA A O 1
ATOM 618 N N . MET A 1 77 ? -3.931 -3.121 -0.197 1.00 76.69 77 MET A N 1
ATOM 619 C CA . MET A 1 77 ? -3.898 -1.912 0.640 1.00 76.69 77 MET A CA 1
ATOM 620 C C . MET A 1 77 ? -4.948 -1.925 1.756 1.00 76.69 77 MET A C 1
ATOM 622 O O . MET A 1 77 ? -4.854 -1.139 2.691 1.00 76.69 77 MET A O 1
ATOM 626 N N . PHE A 1 78 ? -5.972 -2.776 1.654 1.00 81.19 78 PHE A N 1
ATOM 627 C CA . PHE A 1 78 ? -7.006 -2.921 2.674 1.00 81.19 78 PHE A CA 1
ATOM 628 C C . PHE A 1 78 ? -7.015 -4.342 3.224 1.00 81.19 78 PHE A C 1
ATOM 630 O O . PHE A 1 78 ? -7.313 -5.298 2.504 1.00 81.19 78 PHE A O 1
ATOM 637 N N . LEU A 1 79 ? -6.730 -4.458 4.516 1.00 83.69 79 LEU A N 1
ATOM 638 C CA . LEU A 1 79 ? -6.758 -5.699 5.270 1.00 83.69 79 LEU A CA 1
ATOM 639 C C . LEU A 1 79 ? -8.037 -5.723 6.106 1.00 83.69 79 LEU A C 1
ATOM 641 O O . LEU A 1 79 ? -8.193 -4.984 7.082 1.00 83.69 79 LEU A O 1
ATOM 645 N N . LYS A 1 80 ? -8.991 -6.550 5.687 1.00 87.50 80 LYS A N 1
ATOM 646 C CA . LYS A 1 80 ? -10.289 -6.668 6.350 1.00 87.50 80 LYS A CA 1
ATOM 647 C C . LYS A 1 80 ? -10.195 -7.650 7.513 1.00 87.50 80 LYS A C 1
ATOM 649 O O . LYS A 1 80 ? -9.767 -8.777 7.298 1.00 87.50 80 LYS A O 1
ATOM 654 N N . ALA A 1 81 ? -10.701 -7.252 8.682 1.00 88.19 81 ALA A N 1
ATOM 655 C CA . ALA A 1 81 ? -10.843 -8.129 9.849 1.00 88.19 81 ALA A CA 1
ATOM 656 C C . ALA A 1 81 ? -9.534 -8.858 10.225 1.00 88.19 81 ALA A C 1
ATOM 658 O O . ALA A 1 81 ? -9.515 -10.081 10.331 1.00 88.19 81 ALA A O 1
ATOM 659 N N . VAL A 1 82 ? -8.450 -8.092 10.387 1.00 88.00 82 VAL A N 1
ATOM 660 C CA . VAL A 1 82 ? -7.116 -8.607 10.751 1.00 88.00 82 VAL A CA 1
ATOM 661 C C . VAL A 1 82 ? -7.066 -9.167 12.168 1.00 88.00 82 VAL A C 1
ATOM 663 O O . VAL A 1 82 ? -6.285 -10.072 12.426 1.00 88.00 82 VAL A O 1
ATOM 666 N N . ASP A 1 83 ? -7.912 -8.653 13.061 1.00 88.62 83 ASP A N 1
ATOM 667 C CA . ASP A 1 83 ? -8.047 -9.141 14.432 1.00 88.62 83 ASP A CA 1
ATOM 668 C C . ASP A 1 83 ? -9.482 -8.930 14.947 1.00 88.62 83 ASP A C 1
ATOM 670 O O . ASP A 1 83 ? -10.268 -8.164 14.369 1.00 88.62 83 ASP A O 1
ATOM 674 N N . ARG A 1 84 ? -9.848 -9.627 16.023 1.00 89.56 84 ARG A N 1
ATOM 675 C CA . ARG A 1 84 ? -11.143 -9.509 16.692 1.00 89.56 84 ARG A CA 1
ATOM 676 C C . ARG A 1 84 ? -10.983 -9.642 18.202 1.00 89.56 84 ARG A C 1
ATOM 678 O O . ARG A 1 84 ? -10.498 -10.654 18.695 1.00 89.56 84 ARG A O 1
ATOM 685 N N . PHE A 1 85 ? -11.550 -8.684 18.929 1.00 86.75 85 PHE A N 1
ATOM 686 C CA . PHE A 1 85 ? -11.642 -8.719 20.385 1.00 86.75 85 PHE A CA 1
ATOM 687 C C . PHE A 1 85 ? -13.067 -8.368 20.835 1.00 86.75 85 PHE A C 1
ATOM 689 O O . PHE A 1 85 ? -13.542 -7.258 20.598 1.00 86.75 85 PHE A O 1
ATOM 696 N N . ASN A 1 86 ? -13.766 -9.302 21.492 1.00 86.88 86 ASN A N 1
ATOM 697 C CA . ASN A 1 86 ? -15.210 -9.209 21.761 1.00 86.88 86 ASN A CA 1
ATOM 698 C C . ASN A 1 86 ? -16.003 -8.913 20.465 1.00 86.88 86 ASN A C 1
ATOM 700 O O . ASN A 1 86 ? -15.857 -9.618 19.462 1.00 86.88 86 ASN A O 1
ATOM 704 N N . ASP A 1 87 ? -16.811 -7.852 20.475 1.00 83.00 87 ASP A N 1
ATOM 705 C CA . ASP A 1 87 ? -17.575 -7.366 19.323 1.00 83.00 87 ASP A CA 1
ATOM 706 C C . ASP A 1 87 ? -16.763 -6.420 18.420 1.00 83.00 87 ASP A C 1
ATOM 708 O O . ASP A 1 87 ? -17.235 -6.012 17.359 1.00 83.00 87 ASP A O 1
ATOM 712 N N . LEU A 1 88 ? -15.531 -6.070 18.812 1.00 81.19 88 LEU A N 1
ATOM 713 C CA . LEU A 1 88 ? -14.665 -5.180 18.046 1.00 81.19 88 LEU A CA 1
ATOM 714 C C . LEU A 1 88 ? -13.925 -5.965 16.966 1.00 81.19 88 LEU A C 1
ATOM 716 O O . LEU A 1 88 ? -13.282 -6.982 17.230 1.00 81.19 88 LEU A O 1
ATOM 720 N N . VAL A 1 89 ? -13.986 -5.453 15.741 1.00 85.06 89 VAL A N 1
ATOM 721 C CA . VAL A 1 89 ? -13.223 -5.968 14.603 1.00 85.06 89 VAL A CA 1
ATOM 722 C C . VAL A 1 89 ? -12.118 -4.973 14.264 1.00 85.06 89 VAL A C 1
ATOM 724 O O . VAL A 1 89 ? -12.353 -3.775 14.148 1.00 85.06 89 VAL A O 1
ATOM 727 N N . VAL A 1 90 ? -10.895 -5.437 14.066 1.00 85.44 90 VAL A N 1
ATOM 728 C CA . VAL A 1 90 ? -9.798 -4.579 13.611 1.00 85.44 90 VAL A CA 1
ATOM 729 C C . VAL A 1 90 ? -9.662 -4.734 12.107 1.00 85.44 90 VAL A C 1
ATOM 731 O O . VAL A 1 90 ? -9.676 -5.840 11.579 1.00 85.44 90 VAL A O 1
ATOM 734 N N . SER A 1 91 ? -9.575 -3.628 11.380 1.00 84.12 91 SER A N 1
ATOM 735 C CA . SER A 1 91 ? -9.179 -3.628 9.971 1.00 84.12 91 SER A CA 1
ATOM 736 C C . SER A 1 91 ? -7.981 -2.694 9.804 1.00 84.12 91 SER A C 1
ATOM 738 O O . SER A 1 91 ? -7.627 -1.943 10.711 1.00 84.12 91 SER A O 1
ATOM 740 N N . ALA A 1 92 ? -7.307 -2.741 8.664 1.00 80.25 92 ALA A N 1
ATOM 741 C CA . ALA A 1 92 ? -6.163 -1.870 8.432 1.00 80.25 92 ALA A CA 1
ATOM 742 C C . ALA A 1 92 ? -6.116 -1.390 6.989 1.00 80.25 92 ALA A C 1
ATOM 744 O O . ALA A 1 92 ? -6.459 -2.127 6.065 1.00 80.25 92 ALA A O 1
ATOM 745 N N . TYR A 1 93 ? -5.685 -0.144 6.816 1.00 74.88 93 TYR A N 1
ATOM 746 C CA . TYR A 1 93 ? -5.259 0.377 5.532 1.00 74.88 93 TYR A CA 1
ATOM 747 C C . TYR A 1 93 ? -3.744 0.536 5.559 1.00 74.88 93 TYR A C 1
ATOM 749 O O . TYR A 1 93 ? -3.192 1.332 6.312 1.00 74.88 93 TYR A O 1
ATOM 757 N N . VAL A 1 94 ? -3.059 -0.228 4.727 1.00 73.50 94 VAL A N 1
ATOM 758 C CA . VAL A 1 94 ? -1.614 -0.096 4.561 1.00 73.50 94 VAL A CA 1
ATOM 759 C C . VAL A 1 94 ? -1.401 0.815 3.363 1.00 73.50 94 VAL A C 1
ATOM 761 O O . VAL A 1 94 ? -1.859 0.510 2.257 1.00 73.50 94 VAL A O 1
ATOM 764 N N . THR A 1 95 ? -0.787 1.979 3.580 1.00 68.12 95 THR A 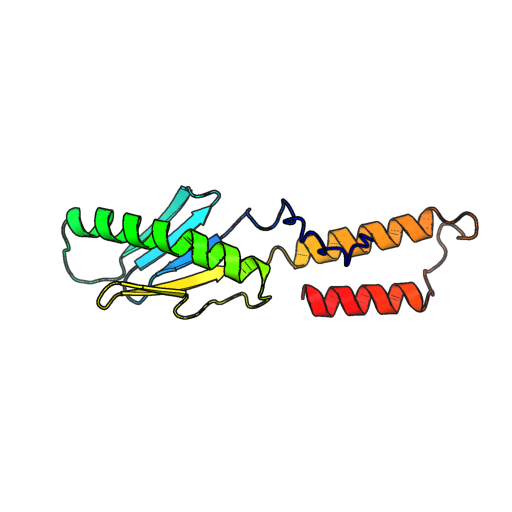N 1
ATOM 765 C CA . THR A 1 95 ? -0.500 2.893 2.475 1.00 68.12 95 THR A CA 1
ATOM 766 C C . THR A 1 95 ? 0.613 2.303 1.625 1.00 68.12 95 THR A C 1
ATOM 768 O O . THR A 1 95 ? 1.622 1.795 2.113 1.00 68.12 95 THR A O 1
ATOM 771 N N . ALA A 1 96 ? 0.417 2.337 0.311 1.00 62.38 96 ALA A N 1
ATOM 772 C CA . ALA A 1 96 ? 1.401 1.801 -0.603 1.00 62.38 96 ALA A CA 1
ATOM 773 C C . ALA A 1 96 ? 2.592 2.761 -0.726 1.00 62.38 96 ALA A C 1
ATOM 775 O O . ALA A 1 96 ? 2.527 3.747 -1.457 1.00 62.38 96 ALA A O 1
ATOM 776 N N . ASP A 1 97 ? 3.733 2.383 -0.145 1.00 66.12 97 ASP A N 1
ATOM 777 C CA . ASP A 1 97 ? 5.053 2.870 -0.592 1.00 66.12 97 ASP A CA 1
ATOM 778 C C . ASP A 1 97 ? 5.435 2.278 -1.973 1.00 66.12 97 ASP A C 1
ATOM 780 O O . ASP A 1 97 ? 6.560 2.420 -2.458 1.00 66.12 97 ASP A O 1
ATOM 784 N N . GLY A 1 98 ? 4.491 1.584 -2.623 1.00 65.50 98 GLY A N 1
ATOM 785 C CA . 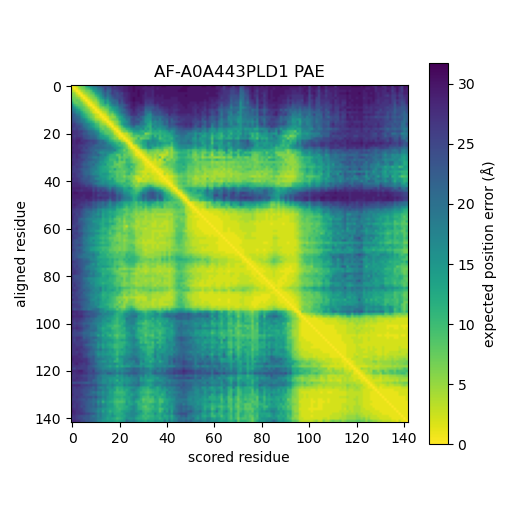GLY A 1 98 ? 4.642 0.937 -3.922 1.00 65.50 98 GLY A CA 1
ATOM 786 C C . GLY A 1 98 ? 5.081 1.913 -5.005 1.00 65.50 98 GLY A C 1
ATOM 787 O O . GLY A 1 98 ? 6.005 1.607 -5.746 1.00 65.50 98 GLY A O 1
ATOM 788 N N . ILE A 1 99 ? 4.535 3.133 -5.044 1.00 74.50 99 ILE A N 1
ATOM 789 C CA . ILE A 1 99 ? 4.939 4.134 -6.045 1.00 74.50 99 ILE A CA 1
ATOM 790 C C . ILE A 1 99 ? 6.419 4.507 -5.881 1.00 74.50 99 ILE A C 1
ATOM 792 O O . ILE A 1 99 ? 7.174 4.506 -6.853 1.00 74.50 99 ILE A O 1
ATOM 796 N N . LYS A 1 100 ? 6.864 4.788 -4.653 1.00 71.81 100 LYS A N 1
ATOM 797 C CA . LYS A 1 100 ? 8.267 5.115 -4.376 1.00 71.81 100 LYS A CA 1
ATOM 798 C C . LYS A 1 100 ? 9.181 3.929 -4.686 1.00 71.81 100 LYS A C 1
ATOM 800 O O . LYS A 1 100 ? 10.204 4.108 -5.341 1.00 71.81 100 LYS A O 1
ATOM 805 N N . SER A 1 101 ? 8.786 2.727 -4.268 1.00 78.31 101 SER A N 1
ATOM 806 C CA . SER A 1 101 ? 9.526 1.482 -4.511 1.00 78.31 101 SER A CA 1
ATOM 807 C C . SER A 1 101 ? 9.635 1.165 -6.007 1.00 78.31 101 SER A C 1
ATOM 809 O O . SER A 1 101 ? 10.714 0.826 -6.490 1.00 78.31 101 SER A O 1
ATOM 811 N N . PHE A 1 102 ? 8.556 1.369 -6.768 1.00 85.19 102 PHE A N 1
ATOM 812 C CA . PHE A 1 102 ? 8.531 1.265 -8.225 1.00 85.19 102 PHE A CA 1
ATOM 813 C C . PHE A 1 102 ? 9.559 2.200 -8.861 1.00 85.19 102 PHE A C 1
ATOM 815 O O . PHE A 1 102 ? 10.406 1.749 -9.632 1.00 85.19 102 PHE A O 1
ATOM 822 N N . PHE A 1 103 ? 9.523 3.491 -8.518 1.00 85.69 103 PHE A N 1
ATOM 823 C CA . PHE A 1 103 ? 10.461 4.460 -9.082 1.00 85.69 103 PHE A CA 1
ATOM 824 C C . PHE A 1 103 ? 11.904 4.174 -8.674 1.00 85.69 103 PHE A C 1
ATOM 826 O O . PHE A 1 103 ? 12.796 4.308 -9.508 1.00 85.69 103 PHE A O 1
ATOM 833 N N . GLN A 1 104 ? 12.139 3.737 -7.437 1.00 88.00 104 GLN A N 1
ATOM 834 C CA . GLN A 1 104 ? 13.471 3.384 -6.958 1.00 88.00 104 GLN A CA 1
ATOM 835 C C . GLN A 1 104 ? 14.061 2.200 -7.743 1.00 88.00 104 GLN A C 1
ATOM 837 O O . GLN A 1 104 ? 15.187 2.296 -8.233 1.00 88.00 104 GLN A O 1
ATOM 842 N N . GLU A 1 105 ? 13.302 1.118 -7.937 1.00 89.19 105 GLU A N 1
ATOM 843 C CA . GLU A 1 105 ? 13.781 -0.053 -8.687 1.00 89.19 105 GLU A CA 1
ATOM 844 C C . GLU A 1 105 ? 13.931 0.221 -10.191 1.00 89.19 105 GLU A C 1
ATOM 846 O O . GLU A 1 105 ? 14.902 -0.220 -10.813 1.00 89.19 105 GLU A O 1
ATOM 851 N N . VAL A 1 106 ? 13.016 0.990 -10.795 1.00 94.12 106 VAL A N 1
ATOM 852 C CA . VAL A 1 106 ? 13.149 1.421 -12.198 1.00 94.12 106 VAL A CA 1
ATOM 853 C C . VAL A 1 106 ? 14.384 2.305 -12.375 1.00 94.12 106 VAL A C 1
ATOM 855 O O . VAL A 1 106 ? 15.115 2.145 -13.355 1.00 94.12 106 VAL A O 1
ATOM 858 N N . HIS A 1 107 ? 14.651 3.205 -11.427 1.00 93.56 107 HIS A N 1
ATOM 859 C CA . HIS A 1 107 ? 15.823 4.075 -11.450 1.00 93.56 107 HIS A CA 1
ATOM 860 C C . HIS A 1 107 ? 17.133 3.283 -11.357 1.00 93.56 107 HIS A C 1
ATOM 862 O O . HIS A 1 107 ? 18.071 3.556 -12.105 1.00 93.56 107 HIS A O 1
ATOM 868 N N . GLU A 1 108 ? 17.191 2.249 -10.516 1.00 93.00 108 GLU A N 1
ATOM 869 C CA . GLU A 1 108 ? 18.352 1.358 -10.444 1.00 93.00 108 GLU A CA 1
ATOM 870 C C . GLU A 1 108 ? 18.591 0.625 -11.777 1.00 93.00 108 GLU A C 1
ATOM 872 O O . GLU A 1 108 ? 19.722 0.549 -12.266 1.00 93.00 108 GLU A O 1
ATOM 877 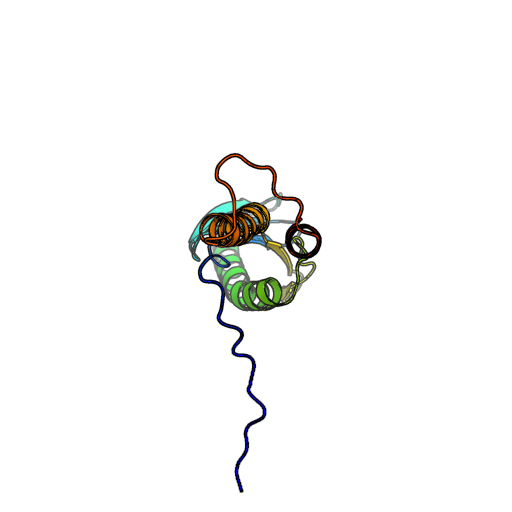N N . LEU A 1 109 ? 17.523 0.123 -12.411 1.00 93.44 109 LEU A N 1
ATOM 878 C CA . LEU A 1 109 ? 17.598 -0.516 -13.731 1.00 93.44 109 LEU A CA 1
ATOM 879 C C . LEU A 1 109 ? 18.074 0.463 -14.813 1.00 93.44 109 LEU A C 1
ATOM 881 O O . LEU A 1 109 ? 18.871 0.094 -15.676 1.00 93.44 109 LEU A O 1
ATOM 885 N N . TYR A 1 110 ? 17.605 1.708 -14.748 1.00 92.94 110 TYR A N 1
ATOM 886 C CA . TYR A 1 110 ? 18.015 2.784 -15.644 1.00 92.94 110 TYR A CA 1
ATOM 887 C C . TYR A 1 110 ? 19.513 3.090 -15.509 1.00 92.94 110 TYR A C 1
ATOM 889 O O . TYR A 1 110 ? 20.225 3.111 -16.513 1.00 92.94 110 TYR A O 1
ATOM 897 N N . ILE A 1 111 ? 20.023 3.231 -14.281 1.00 92.94 111 ILE A N 1
ATOM 898 C CA . ILE A 1 111 ? 21.455 3.457 -14.030 1.00 92.94 111 ILE A CA 1
ATOM 899 C C . ILE A 1 111 ? 22.299 2.296 -14.565 1.00 92.94 111 ILE A C 1
ATOM 901 O O . ILE A 1 111 ? 23.311 2.536 -15.218 1.00 92.94 111 ILE A O 1
ATOM 905 N N . LYS A 1 112 ? 21.880 1.040 -14.357 1.00 91.88 112 LYS A N 1
ATOM 906 C CA . LYS A 1 112 ? 22.603 -0.137 -14.880 1.00 91.88 112 LYS A CA 1
ATOM 907 C C . LYS A 1 112 ? 22.784 -0.090 -16.399 1.00 91.88 112 LYS A C 1
ATOM 909 O O . LYS A 1 112 ? 23.811 -0.537 -16.900 1.00 91.88 112 LYS A O 1
ATOM 914 N N . ILE A 1 113 ? 21.810 0.458 -17.127 1.00 90.62 113 ILE A N 1
ATOM 915 C CA . ILE A 1 113 ? 21.919 0.653 -18.578 1.00 90.62 113 ILE A CA 1
ATOM 916 C C . ILE A 1 113 ? 22.894 1.775 -18.907 1.00 90.62 113 ILE A C 1
ATOM 918 O O . ILE A 1 113 ? 23.742 1.589 -19.773 1.00 90.62 113 ILE A O 1
ATOM 922 N N . LEU A 1 114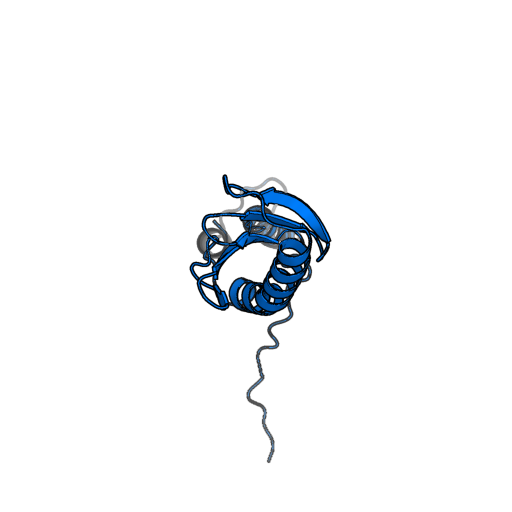 ? 22.811 2.907 -18.204 1.00 89.62 114 LEU A N 1
ATOM 923 C CA . LEU A 1 114 ? 23.733 4.024 -18.413 1.00 89.62 114 LEU A CA 1
ATOM 924 C C . LEU A 1 114 ? 25.195 3.657 -18.130 1.00 89.62 114 LEU A C 1
ATOM 926 O O . LEU A 1 114 ? 26.091 4.204 -18.763 1.00 89.62 114 LEU A O 1
ATOM 930 N N . LEU A 1 115 ? 25.434 2.738 -17.194 1.00 89.06 115 LEU A N 1
ATOM 931 C CA . LEU A 1 115 ? 26.769 2.249 -16.849 1.00 89.06 115 LEU A CA 1
ATOM 932 C C . LEU A 1 115 ? 27.293 1.166 -17.801 1.00 89.06 115 LEU A C 1
ATOM 934 O O . LEU A 1 115 ? 28.448 0.761 -17.677 1.00 89.06 115 LEU A O 1
ATOM 938 N N . ASN A 1 116 ? 26.482 0.678 -18.741 1.00 88.56 116 ASN A N 1
ATOM 939 C CA . ASN A 1 116 ? 26.956 -0.267 -19.742 1.00 88.56 116 ASN A CA 1
ATOM 940 C C . ASN A 1 116 ? 27.906 0.458 -20.721 1.00 88.56 116 ASN A C 1
ATOM 942 O O . ASN A 1 116 ? 27.452 1.376 -21.403 1.00 88.56 116 ASN A O 1
ATOM 946 N N . PRO A 1 117 ? 29.181 0.037 -20.868 1.00 89.25 117 PRO A N 1
ATOM 947 C CA . PRO A 1 117 ? 30.144 0.682 -21.772 1.00 89.25 117 PRO A CA 1
ATOM 948 C C . PRO A 1 117 ? 29.719 0.696 -23.247 1.00 89.25 117 PRO A C 1
ATOM 950 O O . PRO A 1 117 ? 30.259 1.461 -24.039 1.00 89.25 117 PRO A O 1
ATOM 953 N N . LEU A 1 118 ? 28.769 -0.166 -23.625 1.00 89.06 118 LEU A N 1
ATOM 954 C CA . LEU A 1 118 ? 28.209 -0.249 -24.973 1.00 89.06 118 LEU A CA 1
ATOM 955 C C . LEU A 1 118 ? 26.978 0.651 -25.170 1.00 89.06 118 LEU A C 1
ATOM 957 O O . LEU A 1 118 ? 26.452 0.732 -26.280 1.00 89.06 118 LEU A O 1
ATOM 961 N N . TYR A 1 119 ? 26.484 1.302 -24.114 1.00 87.88 119 TYR A N 1
ATOM 962 C CA . TYR A 1 119 ? 25.369 2.234 -24.213 1.00 87.88 119 TYR A CA 1
ATOM 963 C C . TYR A 1 119 ? 25.852 3.600 -24.695 1.00 87.88 119 TYR A C 1
ATOM 965 O O . TYR A 1 119 ? 26.803 4.165 -24.161 1.00 87.88 119 TYR A O 1
ATOM 973 N N . LEU A 1 120 ? 25.166 4.161 -25.690 1.00 87.88 120 LEU A N 1
ATOM 974 C CA . LEU A 1 120 ? 25.454 5.498 -26.200 1.00 87.88 120 LEU A CA 1
ATOM 975 C C . LEU A 1 120 ? 24.696 6.536 -25.356 1.00 87.88 120 LEU A C 1
ATOM 977 O O . LEU A 1 120 ? 23.458 6.540 -25.387 1.00 87.88 120 LEU A O 1
ATOM 981 N N . PRO A 1 121 ? 25.379 7.432 -24.617 1.00 84.31 121 PRO A N 1
ATOM 982 C CA . PRO A 1 121 ? 24.707 8.463 -23.831 1.00 84.31 121 PRO A CA 1
ATOM 983 C C . PRO A 1 121 ? 23.774 9.313 -24.704 1.00 84.31 121 PRO A C 1
ATOM 985 O O . PRO A 1 121 ? 24.133 9.717 -25.807 1.00 84.31 121 PRO A O 1
ATOM 988 N N . GLY A 1 122 ? 22.554 9.562 -24.226 1.00 82.38 122 GLY A N 1
ATOM 989 C CA . GLY A 1 122 ? 21.532 10.313 -24.968 1.00 82.38 122 GLY A CA 1
ATOM 990 C C . GLY A 1 122 ? 20.758 9.509 -26.022 1.00 82.38 122 GLY A C 1
ATOM 991 O O . GLY A 1 122 ? 19.770 10.014 -26.556 1.00 82.38 122 GLY A O 1
ATOM 992 N N . SER A 1 123 ? 21.139 8.257 -26.298 1.00 88.62 123 SER A N 1
ATOM 993 C CA . SER A 1 123 ? 20.311 7.350 -27.103 1.00 88.62 123 SER A CA 1
ATOM 994 C C . SER A 1 123 ? 19.071 6.880 -26.325 1.00 88.62 123 SER A C 1
ATOM 996 O O . SER A 1 123 ? 18.983 7.049 -25.108 1.00 88.62 123 SER A O 1
ATOM 998 N N . ARG A 1 124 ? 18.066 6.334 -27.024 1.00 89.06 124 ARG A N 1
ATOM 999 C CA . ARG A 1 124 ? 16.865 5.766 -26.388 1.00 89.06 124 ARG A CA 1
ATOM 1000 C C . ARG A 1 124 ? 17.150 4.349 -25.894 1.00 89.06 124 ARG A C 1
ATOM 1002 O O . ARG A 1 124 ? 17.745 3.553 -26.615 1.00 89.06 124 ARG A O 1
ATOM 1009 N N . ILE A 1 125 ? 16.625 4.004 -24.721 1.00 89.94 125 ILE A N 1
ATOM 1010 C CA . ILE A 1 125 ? 16.610 2.621 -24.235 1.00 89.94 125 ILE A CA 1
ATOM 1011 C C . ILE A 1 125 ? 15.571 1.828 -25.036 1.00 89.94 125 ILE A C 1
ATOM 1013 O O . ILE A 1 125 ? 14.383 2.126 -24.970 1.00 89.94 125 ILE A O 1
ATOM 1017 N N . THR A 1 126 ? 16.015 0.819 -25.786 1.00 89.75 126 THR A N 1
ATOM 1018 C CA . THR A 1 126 ? 15.160 -0.054 -26.622 1.00 89.75 126 THR A CA 1
ATOM 1019 C C . THR A 1 126 ? 15.217 -1.528 -26.203 1.00 89.75 126 THR A C 1
ATOM 1021 O O . THR A 1 126 ? 14.752 -2.415 -26.918 1.00 89.75 126 THR A O 1
ATOM 1024 N N . SER A 1 127 ? 15.819 -1.820 -25.047 1.00 88.88 127 SER A N 1
ATOM 1025 C CA . SER A 1 127 ? 16.027 -3.190 -24.576 1.00 88.88 127 SER A CA 1
ATOM 1026 C C . SER A 1 127 ? 14.717 -3.857 -24.150 1.00 88.88 127 SER A C 1
ATOM 1028 O O . SER A 1 127 ? 14.093 -3.462 -23.166 1.00 88.88 127 SER A O 1
ATOM 1030 N N . SER A 1 128 ? 14.367 -4.961 -24.814 1.00 92.88 128 SER A N 1
ATOM 1031 C CA . SER A 1 128 ? 13.219 -5.803 -24.440 1.00 92.88 128 SER A CA 1
ATOM 1032 C C . SER A 1 128 ? 13.315 -6.344 -23.001 1.00 92.88 128 SER A C 1
ATOM 1034 O O . SER A 1 128 ? 12.301 -6.496 -22.312 1.00 92.88 128 SER A O 1
ATOM 1036 N N . HIS A 1 129 ? 14.535 -6.582 -22.500 1.00 90.69 129 HIS A N 1
ATOM 1037 C CA . HIS A 1 129 ? 14.751 -7.010 -21.115 1.00 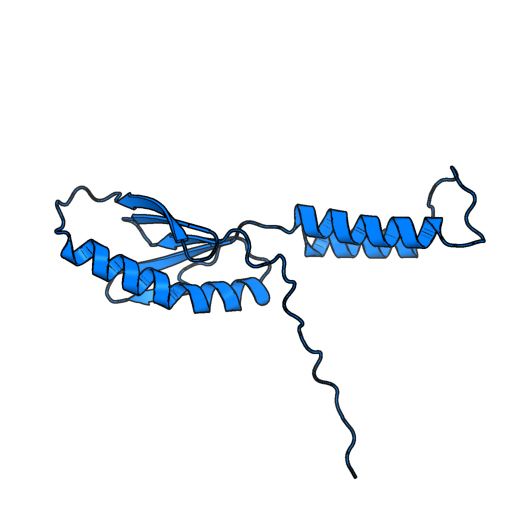90.69 129 HIS A CA 1
ATOM 1038 C C . HIS A 1 129 ? 14.349 -5.918 -20.116 1.00 90.69 129 HIS A C 1
ATOM 1040 O O . HIS A 1 129 ? 13.675 -6.209 -19.126 1.00 90.69 129 HIS A O 1
ATOM 1046 N N . PHE A 1 130 ? 14.721 -4.664 -20.400 1.00 93.69 130 PHE A N 1
ATOM 1047 C CA . PHE A 1 130 ? 14.337 -3.511 -19.586 1.00 93.69 130 PHE A CA 1
ATOM 1048 C C . PHE A 1 130 ? 12.813 -3.375 -19.539 1.00 93.69 130 PHE A C 1
ATOM 1050 O O . PHE A 1 130 ? 12.234 -3.371 -18.455 1.00 93.69 130 PHE A O 1
ATOM 1057 N N . ASP A 1 131 ? 12.150 -3.401 -20.696 1.00 94.50 131 ASP A N 1
ATOM 1058 C CA . ASP A 1 131 ? 10.689 -3.287 -20.780 1.00 94.50 131 ASP A CA 1
ATOM 1059 C C . ASP A 1 131 ? 9.954 -4.402 -20.032 1.00 94.50 131 ASP A C 1
ATOM 1061 O O . ASP A 1 131 ? 8.905 -4.181 -19.419 1.00 94.50 131 ASP A O 1
ATOM 1065 N N . THR A 1 132 ? 10.483 -5.625 -20.091 1.00 96.62 132 THR A N 1
ATOM 1066 C CA . THR A 1 132 ? 9.908 -6.771 -19.380 1.00 96.62 132 THR A CA 1
ATOM 1067 C C . THR A 1 132 ? 10.022 -6.585 -17.867 1.00 96.62 132 THR A C 1
ATOM 1069 O O . THR A 1 132 ? 9.056 -6.843 -17.144 1.00 96.62 132 THR A O 1
ATOM 1072 N N . LYS A 1 133 ? 11.170 -6.087 -17.384 1.00 95.31 133 LYS A N 1
ATOM 1073 C CA . LYS A 1 133 ? 11.395 -5.786 -15.964 1.00 95.31 133 LYS A CA 1
ATOM 1074 C C . LYS A 1 133 ? 10.504 -4.644 -15.484 1.00 95.31 133 LYS A C 1
ATOM 1076 O O . LYS A 1 133 ? 9.799 -4.834 -14.501 1.00 95.31 133 LYS A O 1
ATOM 1081 N N . VAL A 1 134 ? 10.446 -3.520 -16.202 1.00 94.81 134 VAL A N 1
ATOM 1082 C CA . VAL A 1 134 ? 9.574 -2.382 -15.852 1.00 94.81 134 VAL A CA 1
ATOM 1083 C C . VAL A 1 134 ? 8.109 -2.815 -15.774 1.00 94.81 134 VAL A C 1
ATOM 1085 O O . VAL A 1 134 ? 7.426 -2.493 -14.806 1.00 94.81 134 VAL A O 1
ATOM 1088 N N . ARG A 1 135 ? 7.625 -3.620 -16.730 1.00 93.88 135 ARG A N 1
ATOM 1089 C CA . ARG A 1 135 ? 6.255 -4.162 -16.684 1.00 93.88 135 ARG A CA 1
ATOM 1090 C C . ARG A 1 135 ? 6.013 -5.096 -15.500 1.00 93.88 135 ARG A C 1
ATOM 1092 O O . ARG A 1 135 ? 4.912 -5.106 -14.958 1.00 93.88 135 ARG A O 1
ATOM 1099 N N . ALA A 1 136 ? 7.004 -5.894 -15.109 1.00 90.50 136 ALA A N 1
ATOM 1100 C CA . ALA A 1 136 ? 6.896 -6.736 -13.922 1.00 90.50 136 ALA A CA 1
ATOM 1101 C C . ALA A 1 136 ? 6.849 -5.902 -12.633 1.00 90.50 136 ALA A C 1
ATOM 1103 O O . ALA A 1 136 ? 6.041 -6.204 -11.763 1.00 90.50 136 ALA A O 1
ATOM 1104 N N . LEU A 1 137 ? 7.655 -4.839 -12.544 1.00 87.75 137 LEU A N 1
ATOM 1105 C CA . LEU A 1 137 ? 7.645 -3.903 -11.417 1.00 87.75 137 LEU A CA 1
ATOM 1106 C C . LEU A 1 137 ? 6.326 -3.138 -11.328 1.00 87.75 137 LEU A C 1
ATOM 1108 O O . LEU A 1 137 ? 5.781 -3.014 -10.239 1.00 87.75 137 LEU A O 1
ATOM 1112 N N . ALA A 1 138 ? 5.778 -2.696 -12.464 1.00 86.12 138 ALA A N 1
ATOM 1113 C CA . ALA A 1 138 ? 4.472 -2.049 -12.506 1.00 86.12 138 ALA A CA 1
ATOM 1114 C C . ALA A 1 138 ? 3.391 -2.975 -11.937 1.00 86.12 138 ALA A C 1
ATOM 1116 O O . ALA A 1 138 ? 2.709 -2.591 -11.007 1.00 86.12 138 ALA A O 1
ATOM 1117 N N . ARG A 1 139 ? 3.319 -4.236 -12.393 1.00 82.12 139 ARG A N 1
ATOM 1118 C CA . ARG A 1 139 ? 2.374 -5.228 -11.840 1.00 82.12 139 ARG A CA 1
ATOM 1119 C C . ARG A 1 139 ? 2.584 -5.543 -10.356 1.00 82.12 139 ARG A C 1
ATOM 1121 O O . ARG A 1 139 ? 1.682 -6.084 -9.729 1.00 82.12 139 ARG A O 1
ATOM 1128 N N . LYS A 1 140 ? 3.791 -5.322 -9.833 1.00 80.12 140 LYS A N 1
ATOM 1129 C CA . LYS A 1 140 ? 4.146 -5.614 -8.441 1.00 80.12 140 LYS A CA 1
ATOM 1130 C C . LYS A 1 140 ? 3.771 -4.468 -7.499 1.00 80.12 140 LYS A C 1
ATOM 1132 O O . LYS A 1 140 ? 3.485 -4.731 -6.339 1.00 80.12 140 LYS A O 1
ATOM 1137 N N . TYR A 1 141 ? 3.832 -3.226 -7.974 1.00 75.56 141 TYR A N 1
ATOM 1138 C CA . TYR A 1 141 ? 3.815 -2.039 -7.117 1.00 75.56 141 TYR A CA 1
ATOM 1139 C C . TYR A 1 141 ? 2.716 -1.018 -7.436 1.00 75.56 141 TYR A C 1
ATOM 1141 O O . TYR A 1 141 ? 2.507 -0.114 -6.624 1.00 75.56 141 TYR A O 1
ATOM 1149 N N . LEU A 1 142 ? 2.057 -1.132 -8.593 1.00 73.50 142 LEU A N 1
ATOM 1150 C CA . LEU A 1 142 ? 0.979 -0.260 -9.069 1.00 73.50 142 LEU A CA 1
ATOM 1151 C C . LEU A 1 142 ? -0.293 -1.084 -9.292 1.00 73.50 142 LEU A C 1
ATOM 1153 O O . LEU A 1 142 ? -1.370 -0.575 -8.920 1.00 73.50 142 LEU A O 1
#

pLDDT: mean 72.86, std 17.01, range [37.06, 96.62]

Foldseek 3Di:
DDDDPDDPPPPPPPPQQAWWQKQKDDFWGWTDGPNRTPDIDGPDPDPDDPVVVVVVNVVSSVLVVQVSVVSSVDPDQKAFQSDDDDPIGIIIGRDAPLVVVLCVVLVVVVVVQVPPPPHDPPDDDPDPVSVVVSVVSVVVRD